Protein AF-A0A7Y8GZK3-F1 (afdb_monomer_lite)

Sequence (145 aa):
MTQHSSTVVQQATCNEWTMARELAQEHGVLMRQIGGLQSRCTELLRSSSSRVAALEGENLRLRAELVLLRTSVFWGLGAATVLRRRSPAVRSRPPVEAGAREAQAVICQTGCVGHAHPWLDAEGQCRRSGQACDRVGDDAEALRS

Secondary structure (DSSP, 8-state):
-HHHHHHHHHHHHHHHHHHHHHHHHHHHHHHHHHHHHHHHHHHHHHHHHHHHHHHHHHHHHHHHHHHHHHHHHHTT--HHHHGGG--S----PPP--HHHHHHHHHHHHHHHHSTT-TTB-TTSBBTTTSSB---TTHHHHHT--

pLDDT: mean 79.95, std 17.15, range [39.72, 98.75]

Radius of gyration: 41.86 Å; chains: 1; bounding box: 73×33×131 Å

Foldseek 3Di:
DVVVVVVVVVVVVVVVVVVVVVVVVVVVVVVVVVVVVVVVVVVVVVVVVVVVVVVVVVVVVVVVLVVQQVVCVVVVNDNCVSCVPDDDDDPDDPDDDPVVVVVVLVVQCCCCVPPPRNQQDPVQAGVVPRHHNDDPPPVVVVVVD

Organism: NCBI:txid2610898

Structure (mmCIF, N/CA/C/O backbone):
data_AF-A0A7Y8GZK3-F1
#
_entry.id   AF-A0A7Y8GZK3-F1
#
loop_
_atom_site.group_PDB
_atom_site.id
_atom_site.type_symbol
_atom_site.label_atom_id
_atom_site.label_alt_id
_atom_site.label_comp_id
_atom_site.label_asym_id
_atom_site.label_entity_id
_atom_site.label_seq_id
_atom_site.pdbx_PDB_ins_code
_atom_site.Cartn_x
_atom_site.Cartn_y
_atom_site.Cartn_z
_atom_site.occupancy
_atom_site.B_iso_or_equiv
_atom_site.auth_seq_id
_atom_site.auth_comp_id
_atom_site.auth_asym_id
_atom_site.auth_atom_id
_atom_site.pdbx_PDB_model_num
ATOM 1 N N . MET A 1 1 ? -39.534 8.126 70.535 1.00 59.22 1 MET A N 1
ATOM 2 C CA . MET A 1 1 ? -38.874 8.990 69.526 1.00 59.22 1 MET A CA 1
ATOM 3 C C . MET A 1 1 ? -37.493 8.490 69.089 1.00 59.22 1 MET A C 1
ATOM 5 O O . MET A 1 1 ? -37.180 8.636 67.921 1.00 59.22 1 MET A O 1
ATOM 9 N N . THR A 1 2 ? -36.695 7.836 69.940 1.00 62.06 2 THR A N 1
ATOM 10 C CA . THR A 1 2 ? -35.335 7.356 69.596 1.00 62.06 2 THR A CA 1
ATOM 11 C C . THR A 1 2 ? -35.283 6.215 68.566 1.00 62.06 2 THR A C 1
ATOM 13 O O . THR A 1 2 ? -34.381 6.187 67.732 1.00 62.06 2 THR A O 1
ATOM 16 N N . GLN A 1 3 ? -36.266 5.304 68.561 1.00 62.22 3 GLN A N 1
ATOM 17 C CA . GLN A 1 3 ? -36.300 4.182 67.606 1.00 62.22 3 GLN A CA 1
ATOM 18 C C . GLN A 1 3 ? -36.592 4.621 66.162 1.00 62.22 3 GLN A C 1
ATOM 20 O O . GLN A 1 3 ? -35.990 4.088 65.239 1.00 62.22 3 GLN A O 1
ATOM 25 N N . HIS A 1 4 ? -37.464 5.617 65.961 1.00 67.94 4 HIS A N 1
ATOM 26 C CA . HIS A 1 4 ? -37.785 6.129 64.620 1.00 67.94 4 HIS A CA 1
ATOM 27 C C . HIS A 1 4 ? -36.621 6.923 64.007 1.00 67.94 4 HIS A C 1
ATOM 29 O O . HIS A 1 4 ? -36.405 6.867 62.802 1.00 67.94 4 HIS A O 1
ATOM 35 N N . SER A 1 5 ? -35.824 7.621 64.823 1.00 66.75 5 SER A N 1
ATOM 36 C CA . SER A 1 5 ? -34.611 8.289 64.336 1.00 66.75 5 SER A CA 1
ATOM 37 C C . SER A 1 5 ? -33.513 7.297 63.934 1.00 66.75 5 SER A C 1
ATOM 39 O O . SER A 1 5 ? -32.803 7.559 62.969 1.00 66.75 5 SER A O 1
ATOM 41 N N . SER A 1 6 ? -33.391 6.144 64.610 1.00 72.38 6 SER A N 1
ATOM 42 C CA . SER A 1 6 ? -32.422 5.104 64.215 1.00 72.38 6 SER A CA 1
ATOM 43 C C . SER A 1 6 ? -32.786 4.439 62.889 1.00 72.38 6 SER A C 1
ATOM 45 O O . SER A 1 6 ? -31.918 4.285 62.035 1.00 72.38 6 SER A O 1
ATOM 47 N N . THR A 1 7 ? -34.061 4.102 62.666 1.00 78.12 7 THR A N 1
ATOM 48 C CA . THR A 1 7 ? -34.492 3.460 61.413 1.00 78.12 7 THR A CA 1
ATOM 49 C C . THR A 1 7 ? -34.340 4.372 60.201 1.00 78.12 7 THR A C 1
ATOM 51 O O . THR A 1 7 ? -33.909 3.905 59.152 1.00 78.12 7 THR A O 1
ATOM 54 N N . VAL A 1 8 ? -34.612 5.674 60.332 1.00 75.88 8 VAL A N 1
ATOM 55 C CA . VAL A 1 8 ? -34.425 6.637 59.231 1.00 75.88 8 VAL A CA 1
ATOM 56 C C . VAL A 1 8 ? -32.948 6.759 58.834 1.00 75.88 8 VAL A C 1
ATOM 58 O O . VAL A 1 8 ? -32.631 6.756 57.645 1.00 75.88 8 VAL A O 1
ATOM 61 N N . VAL A 1 9 ? -32.032 6.791 59.808 1.00 77.44 9 VAL A N 1
ATOM 62 C CA . VAL A 1 9 ? -30.580 6.838 59.548 1.00 77.44 9 VAL A CA 1
ATOM 63 C C . VAL A 1 9 ? -30.076 5.528 58.922 1.00 77.44 9 VAL A C 1
ATOM 65 O O . VAL A 1 9 ? -29.269 5.547 57.991 1.00 77.44 9 VAL A O 1
ATOM 68 N N . GLN A 1 10 ? -30.589 4.378 59.364 1.00 78.00 10 GLN A N 1
ATOM 69 C CA . GLN A 1 10 ? -30.240 3.075 58.784 1.00 78.00 10 GLN A CA 1
ATOM 70 C C . GLN A 1 10 ? -30.770 2.896 57.355 1.00 78.00 10 GLN A C 1
ATOM 72 O O . GLN A 1 10 ? -30.066 2.366 56.497 1.00 78.00 10 GLN A O 1
ATOM 77 N N . GLN A 1 11 ? -31.975 3.387 57.068 1.00 77.31 11 GLN A N 1
ATOM 78 C CA . GLN A 1 11 ? -32.545 3.352 55.721 1.00 77.31 11 GLN A CA 1
ATOM 79 C C . GLN A 1 11 ? -31.747 4.243 54.751 1.00 77.31 11 GLN A C 1
ATOM 81 O O . GLN A 1 11 ? -31.452 3.824 53.634 1.00 77.31 11 GLN A O 1
ATOM 86 N N . ALA A 1 12 ? -31.360 5.450 55.183 1.00 77.94 12 ALA A N 1
ATOM 87 C CA . ALA A 1 12 ? -30.600 6.394 54.360 1.00 77.94 12 ALA A CA 1
ATOM 88 C C . ALA A 1 12 ? -29.214 5.853 53.976 1.00 77.94 12 ALA A C 1
ATOM 90 O O . ALA A 1 12 ? -28.830 5.914 52.811 1.00 77.94 12 ALA A O 1
ATOM 91 N N . THR A 1 13 ? -28.499 5.248 54.927 1.00 80.50 13 THR A N 1
ATOM 92 C CA . THR A 1 13 ? -27.191 4.632 54.651 1.00 80.50 13 THR A CA 1
ATOM 93 C C . THR A 1 13 ? -27.317 3.435 53.709 1.00 80.50 13 THR A C 1
ATOM 95 O O . THR A 1 13 ? -26.550 3.327 52.758 1.00 80.50 13 THR A O 1
ATOM 98 N N . CYS A 1 14 ? -28.320 2.569 53.890 1.00 84.38 14 CYS A N 1
ATOM 99 C CA . CYS A 1 14 ? -28.582 1.459 52.965 1.00 84.38 14 CYS A CA 1
ATOM 100 C C . CYS A 1 14 ? -28.835 1.949 51.522 1.00 84.38 14 CYS A C 1
ATOM 102 O O . CYS A 1 14 ? -28.308 1.382 50.560 1.00 84.38 14 CYS A O 1
ATOM 104 N N . ASN A 1 15 ? -29.575 3.051 51.367 1.00 86.69 15 ASN A N 1
ATOM 105 C CA . ASN A 1 15 ? -29.813 3.677 50.064 1.00 86.69 15 ASN A CA 1
ATOM 106 C C . ASN A 1 15 ? -28.526 4.260 49.447 1.00 86.69 15 ASN A C 1
ATOM 108 O O . ASN A 1 15 ? -28.305 4.146 48.246 1.00 86.69 15 ASN A O 1
ATOM 112 N N . GLU A 1 16 ? -27.638 4.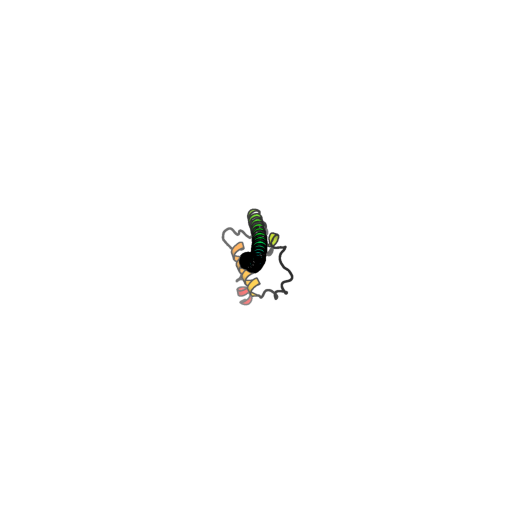842 50.253 1.00 88.25 16 GLU A N 1
ATOM 113 C CA . GLU A 1 16 ? -26.359 5.379 49.773 1.00 88.25 16 GLU A CA 1
ATOM 114 C C . GLU A 1 16 ? -25.409 4.267 49.289 1.00 88.25 16 GLU A C 1
ATOM 116 O O . GLU A 1 16 ? -24.837 4.355 48.200 1.00 88.25 16 GLU A O 1
ATOM 121 N N . TRP A 1 17 ? -25.311 3.161 50.036 1.00 87.44 17 TRP A N 1
ATOM 122 C CA . TRP A 1 17 ? -24.503 2.000 49.643 1.00 87.44 17 TRP A CA 1
ATOM 123 C C . TRP A 1 17 ? -25.034 1.293 48.388 1.00 87.44 17 TRP A C 1
ATOM 125 O O . TRP A 1 17 ? -24.242 0.792 47.587 1.00 87.44 17 TRP A O 1
ATOM 135 N N . THR A 1 18 ? 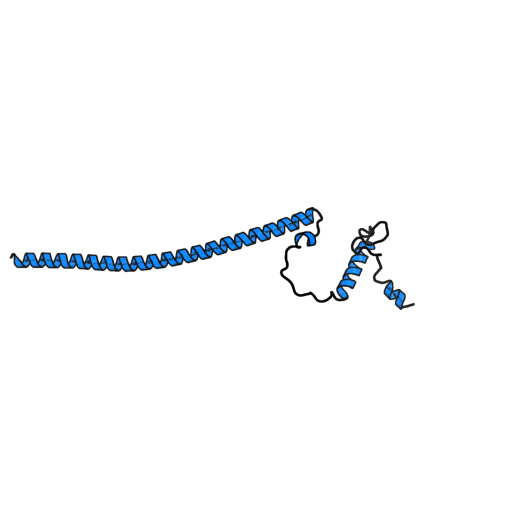-26.354 1.248 48.183 1.00 91.94 18 THR A N 1
ATOM 136 C CA . THR A 1 18 ? -26.956 0.646 46.977 1.00 91.94 18 THR A CA 1
ATOM 137 C C . THR A 1 18 ? -26.695 1.489 45.732 1.00 91.94 18 THR A C 1
ATOM 139 O O . THR A 1 18 ? -26.212 0.944 44.740 1.00 91.94 18 THR A O 1
ATOM 142 N N . MET A 1 19 ? -26.872 2.810 45.815 1.00 91.88 19 MET A N 1
ATOM 143 C CA . MET A 1 19 ? -26.525 3.742 44.732 1.00 91.88 19 MET A CA 1
ATOM 144 C C . MET A 1 19 ? -25.038 3.701 44.377 1.00 91.88 19 MET A C 1
ATOM 146 O O . MET A 1 19 ? -24.683 3.618 43.201 1.00 91.88 19 MET A O 1
ATOM 150 N N . ALA A 1 20 ? -24.153 3.684 45.379 1.00 93.56 20 ALA A N 1
ATOM 151 C CA . ALA A 1 20 ? -22.717 3.556 45.144 1.00 93.56 20 ALA A CA 1
ATOM 152 C C . ALA A 1 20 ? -22.369 2.241 44.421 1.00 93.56 20 ALA A C 1
ATOM 154 O O . ALA A 1 20 ? -21.500 2.213 43.545 1.00 93.56 20 ALA A O 1
ATOM 155 N N . ARG A 1 21 ? -23.068 1.147 44.751 1.00 94.88 21 ARG A N 1
ATOM 156 C CA . ARG A 1 21 ? -22.845 -0.161 44.128 1.00 94.88 21 ARG A CA 1
ATOM 157 C C . ARG A 1 21 ? -23.361 -0.225 42.694 1.00 94.88 21 ARG A C 1
ATOM 159 O O . ARG A 1 21 ? -22.662 -0.770 41.844 1.00 94.88 21 ARG A O 1
ATOM 166 N N . GLU A 1 22 ? -24.536 0.330 42.416 1.00 95.44 22 GLU A N 1
ATOM 167 C CA . GLU A 1 22 ? -25.077 0.436 41.054 1.00 95.44 22 GLU A CA 1
ATOM 168 C C . GLU A 1 22 ? -24.165 1.287 40.170 1.00 95.44 22 GLU A C 1
ATOM 170 O O . GLU A 1 22 ? -23.758 0.849 39.094 1.00 95.44 22 GLU A O 1
ATOM 175 N N . LEU A 1 23 ? -23.718 2.443 40.670 1.00 96.38 23 LEU A N 1
ATOM 176 C CA . LEU A 1 23 ? -22.785 3.301 39.947 1.00 96.38 23 LEU A CA 1
ATOM 177 C C . LEU A 1 23 ? -21.473 2.572 39.625 1.00 96.38 23 LEU A C 1
ATOM 179 O O . LEU A 1 23 ? -20.968 2.677 38.507 1.00 96.38 23 LEU A O 1
ATOM 183 N N . ALA A 1 24 ? -20.928 1.812 40.578 1.00 96.69 24 ALA A N 1
ATOM 184 C CA . ALA A 1 24 ? -19.724 1.014 40.360 1.00 96.69 24 ALA A CA 1
ATOM 185 C C . ALA A 1 24 ? -19.937 -0.097 39.314 1.00 96.69 24 ALA A C 1
ATOM 187 O O . ALA A 1 24 ? -19.030 -0.388 38.529 1.00 96.69 24 ALA A O 1
ATOM 188 N N . GLN A 1 25 ? -21.127 -0.703 39.270 1.00 97.00 25 GLN A N 1
ATOM 189 C CA . GLN A 1 25 ? -21.471 -1.712 38.266 1.00 97.00 25 GLN A CA 1
ATOM 190 C C . GLN A 1 25 ? -21.554 -1.106 36.863 1.00 97.00 25 GLN A C 1
ATOM 192 O O . GLN A 1 25 ? -20.913 -1.633 35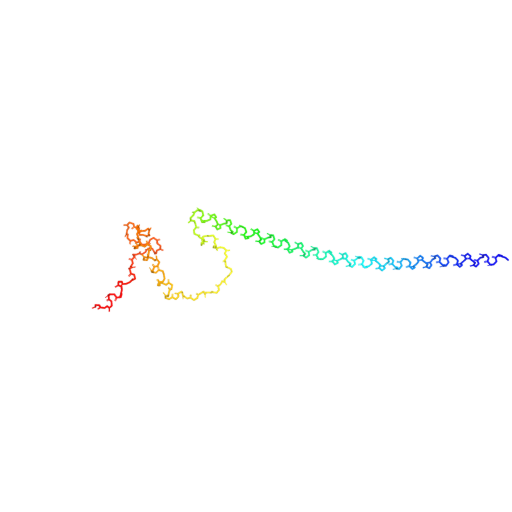.950 1.00 97.00 25 GLN A O 1
ATOM 197 N N . GLU A 1 26 ? -22.243 0.025 36.708 1.00 97.44 26 GLU A N 1
ATOM 198 C CA . GLU A 1 26 ? -22.347 0.753 35.437 1.00 97.44 26 GLU A CA 1
ATOM 199 C C . GLU A 1 26 ? -20.973 1.218 34.934 1.00 97.44 26 GLU A C 1
ATOM 201 O O . GLU A 1 26 ? -20.605 0.980 33.779 1.00 97.44 26 GLU A O 1
ATOM 206 N N . HIS A 1 27 ? -20.139 1.774 35.821 1.00 97.25 27 HIS A N 1
ATOM 207 C CA . HIS A 1 27 ? -18.753 2.119 35.486 1.00 97.25 27 HIS A CA 1
ATOM 208 C C . HIS A 1 27 ? -17.951 0.892 35.043 1.00 97.25 27 HIS A C 1
ATOM 210 O O . HIS A 1 27 ? -17.187 0.961 34.079 1.00 97.25 27 HIS A O 1
ATOM 216 N N . GLY A 1 28 ? -18.142 -0.251 35.703 1.00 98.25 28 GLY A N 1
ATOM 217 C CA . GLY A 1 28 ? -17.515 -1.507 35.309 1.00 98.25 28 GLY A CA 1
ATOM 218 C C . GLY A 1 28 ? -17.933 -1.970 33.908 1.00 98.25 28 GLY A C 1
ATOM 219 O O . GLY A 1 28 ? -17.091 -2.460 33.152 1.00 98.25 28 GLY A O 1
ATOM 220 N N . VAL A 1 29 ? -19.210 -1.814 33.538 1.00 97.94 29 VAL A N 1
ATOM 221 C CA . VAL A 1 29 ? -19.713 -2.124 32.186 1.00 97.94 29 VAL A CA 1
ATOM 222 C C . VAL A 1 29 ? -19.061 -1.211 31.150 1.00 97.94 29 VAL A C 1
ATOM 224 O O . VAL A 1 29 ? -18.502 -1.710 30.168 1.00 97.94 29 VAL A O 1
ATOM 227 N N . LEU A 1 30 ? -19.061 0.100 31.395 1.00 98.44 30 LEU A N 1
ATOM 228 C CA . LEU A 1 30 ? -18.479 1.094 30.495 1.00 98.44 30 LEU A CA 1
ATOM 229 C C . LEU A 1 30 ? -16.970 0.880 30.299 1.00 98.44 30 LEU A C 1
ATOM 231 O O . LEU A 1 30 ? -16.490 0.874 29.166 1.00 98.44 30 LEU A O 1
ATOM 235 N N . MET A 1 31 ? -16.222 0.603 31.372 1.00 98.44 31 MET A N 1
ATOM 236 C CA . MET A 1 31 ? -14.783 0.322 31.288 1.00 98.44 31 MET A CA 1
ATOM 237 C C . MET A 1 31 ? -14.475 -0.912 30.435 1.00 98.44 31 MET A C 1
ATOM 239 O O . MET A 1 31 ? -13.530 -0.894 29.647 1.00 98.44 31 MET A O 1
ATOM 243 N N . ARG A 1 32 ? -15.291 -1.971 30.520 1.00 98.44 32 ARG A N 1
ATOM 244 C CA . ARG A 1 32 ? -15.132 -3.150 29.653 1.00 98.44 32 ARG A CA 1
ATOM 245 C C . ARG A 1 32 ? -15.398 -2.819 28.187 1.00 98.44 32 ARG A C 1
ATOM 247 O O . ARG A 1 32 ? -14.657 -3.278 27.318 1.00 98.44 32 ARG A O 1
ATOM 254 N N . GLN A 1 33 ? -16.422 -2.016 27.903 1.00 98.50 33 GLN A N 1
ATOM 255 C CA . GLN A 1 33 ? -16.732 -1.591 26.536 1.00 98.50 33 GLN A CA 1
ATOM 256 C C . GLN A 1 33 ? -15.619 -0.720 25.945 1.00 98.50 33 GLN A C 1
ATOM 258 O O . GLN A 1 33 ? -15.197 -0.958 24.812 1.00 98.50 33 GLN A O 1
ATOM 263 N N . ILE A 1 34 ? -15.098 0.237 26.719 1.00 98.62 34 ILE A N 1
ATOM 264 C CA . ILE A 1 34 ? -13.971 1.080 26.306 1.00 98.62 34 ILE A CA 1
ATOM 265 C C . ILE A 1 34 ? -12.720 0.232 26.097 1.00 98.62 34 ILE A C 1
ATOM 267 O O . ILE A 1 34 ? -12.084 0.370 25.057 1.00 98.62 34 ILE A O 1
ATOM 271 N N . GLY A 1 35 ? -12.407 -0.695 27.006 1.00 98.62 35 GLY A N 1
ATOM 272 C CA . GLY A 1 35 ? -11.292 -1.627 26.830 1.00 98.62 35 GLY A CA 1
ATOM 273 C C . GLY A 1 35 ? -11.420 -2.441 25.538 1.00 98.62 35 GLY A C 1
ATOM 274 O O . GLY A 1 35 ? -10.483 -2.506 24.746 1.00 98.62 35 GLY A O 1
ATOM 275 N N . GLY A 1 36 ? -12.612 -2.976 25.253 1.00 98.69 36 GLY A N 1
ATOM 276 C CA . GLY A 1 36 ? -12.884 -3.700 24.008 1.00 98.69 36 GLY A CA 1
ATOM 277 C C . GLY A 1 36 ? -12.780 -2.829 22.747 1.00 98.69 36 GLY A C 1
ATOM 278 O O . GLY A 1 36 ? -12.300 -3.287 21.708 1.00 98.69 36 GLY A O 1
ATOM 279 N N . LEU A 1 37 ? -13.203 -1.564 22.810 1.00 98.62 37 LEU A N 1
ATOM 280 C CA . LEU A 1 37 ? -13.006 -0.593 21.728 1.00 98.62 37 LEU A CA 1
ATOM 281 C C . LEU A 1 37 ? -11.522 -0.262 21.535 1.00 98.62 37 LEU A C 1
ATOM 283 O O . LEU A 1 37 ? -11.039 -0.308 20.406 1.00 98.62 37 LEU A O 1
ATOM 287 N N . GLN A 1 38 ? -10.787 -0.006 22.616 1.00 98.56 38 GLN A N 1
ATOM 288 C CA . GLN A 1 38 ? -9.352 0.272 22.591 1.00 98.56 38 GLN A CA 1
ATOM 289 C C . GLN A 1 38 ? -8.569 -0.886 21.966 1.00 98.56 38 GLN A C 1
ATOM 291 O O . GLN A 1 38 ? -7.741 -0.650 21.083 1.00 98.56 38 GLN A O 1
ATOM 296 N N . SER A 1 39 ? -8.856 -2.136 22.345 1.00 98.69 39 SER A N 1
ATOM 297 C CA . SER A 1 39 ? -8.209 -3.311 21.747 1.00 98.69 39 SER A CA 1
ATOM 298 C C . SER A 1 39 ? -8.455 -3.396 20.238 1.00 98.69 39 SER A C 1
ATOM 300 O O . SER A 1 39 ? -7.504 -3.580 19.478 1.00 98.69 39 SER A O 1
ATOM 302 N N . ARG A 1 40 ? -9.703 -3.197 19.789 1.00 98.56 40 ARG A N 1
ATOM 303 C CA . ARG A 1 40 ? -10.053 -3.220 18.357 1.00 98.56 40 ARG A CA 1
ATOM 304 C C . ARG A 1 40 ? -9.394 -2.086 17.575 1.00 98.56 40 ARG A C 1
ATOM 306 O O . ARG A 1 40 ? -8.830 -2.337 16.515 1.00 98.56 40 ARG A O 1
ATOM 313 N N . CYS A 1 41 ? -9.420 -0.860 18.096 1.00 98.56 41 CYS A N 1
ATOM 314 C CA . CYS A 1 41 ? -8.758 0.282 17.463 1.00 98.56 41 CYS A CA 1
ATOM 315 C C . CYS A 1 41 ? -7.247 0.064 17.355 1.00 98.56 41 CYS A C 1
ATOM 317 O O . CYS A 1 41 ? -6.660 0.346 16.314 1.00 98.56 41 CYS A O 1
ATOM 319 N N . THR A 1 42 ? -6.625 -0.487 18.399 1.00 98.62 42 THR A N 1
ATOM 320 C CA . THR A 1 42 ? -5.189 -0.783 18.378 1.00 98.62 42 THR A CA 1
ATOM 321 C C . THR A 1 42 ? -4.860 -1.824 17.310 1.00 98.62 42 THR A C 1
ATOM 323 O O . THR A 1 42 ? -3.883 -1.663 16.586 1.00 98.62 42 THR A O 1
ATOM 326 N N . GLU A 1 43 ? -5.689 -2.858 17.157 1.00 98.75 43 GLU A N 1
ATOM 327 C CA . GLU A 1 43 ? -5.483 -3.869 16.118 1.00 98.75 43 GLU A CA 1
ATOM 328 C C . GLU A 1 43 ? -5.637 -3.300 14.703 1.00 98.75 43 GLU A C 1
ATOM 330 O O . GLU A 1 43 ? -4.782 -3.522 13.846 1.00 98.75 43 GLU A O 1
ATOM 335 N N . LEU A 1 44 ? -6.668 -2.486 14.469 1.00 98.69 44 LEU A N 1
ATOM 336 C CA . LEU A 1 44 ? -6.852 -1.800 13.189 1.00 98.69 44 LEU A CA 1
ATOM 337 C C . LEU A 1 44 ? -5.677 -0.867 12.865 1.00 98.69 44 LEU A C 1
ATOM 339 O O . LEU A 1 44 ? -5.215 -0.840 11.723 1.00 98.69 44 LEU A O 1
ATOM 343 N N . LEU A 1 45 ? -5.156 -0.142 13.860 1.00 98.75 45 LEU A N 1
ATOM 344 C CA . LEU A 1 45 ? -3.984 0.720 13.698 1.00 98.75 45 LEU A CA 1
ATOM 345 C C . LEU A 1 45 ? -2.722 -0.081 13.370 1.00 98.75 45 LEU A C 1
ATOM 347 O O . LEU A 1 45 ? -1.983 0.314 12.469 1.00 98.75 45 LEU A O 1
ATOM 351 N N . ARG A 1 46 ? -2.488 -1.219 14.041 1.00 98.75 46 ARG A N 1
ATOM 352 C CA . ARG A 1 46 ? -1.364 -2.111 13.714 1.00 98.75 46 ARG A CA 1
ATOM 353 C C . ARG A 1 46 ? -1.480 -2.642 12.292 1.00 98.75 46 ARG A C 1
ATOM 355 O O . ARG A 1 46 ? -0.533 -2.506 11.526 1.00 98.75 46 ARG A O 1
ATOM 362 N N . SER A 1 47 ? -2.646 -3.171 11.921 1.00 98.56 47 SER A N 1
ATOM 363 C CA . SER A 1 47 ? -2.903 -3.692 10.575 1.00 98.56 47 SER A CA 1
ATOM 364 C C . SER A 1 47 ? -2.686 -2.622 9.500 1.00 98.56 47 SER A C 1
ATOM 366 O O . SER A 1 47 ? -2.005 -2.866 8.502 1.00 98.56 47 SER A O 1
ATOM 368 N N . SER A 1 48 ? -3.206 -1.411 9.724 1.00 98.19 48 SER A N 1
ATOM 369 C CA . SER A 1 48 ? -3.013 -0.274 8.821 1.00 98.19 48 SER A CA 1
ATOM 370 C C . SER A 1 48 ? -1.535 0.112 8.703 1.00 98.19 48 SER A C 1
ATOM 372 O O . SER A 1 48 ? -1.012 0.195 7.593 1.00 98.19 48 SER A O 1
ATOM 374 N N . SER A 1 49 ? -0.833 0.250 9.832 1.00 98.69 49 SER A N 1
ATOM 375 C CA . SER A 1 49 ? 0.598 0.576 9.875 1.00 98.69 49 SER A CA 1
ATOM 376 C C . SER A 1 49 ? 1.449 -0.461 9.132 1.00 98.69 49 SER A C 1
ATOM 378 O O . SER A 1 49 ? 2.285 -0.102 8.304 1.00 98.69 49 SER A O 1
ATOM 380 N N . SER A 1 50 ? 1.178 -1.758 9.320 1.00 98.44 50 SER A N 1
ATOM 381 C CA . SER A 1 50 ? 1.870 -2.828 8.590 1.00 98.44 50 SER A CA 1
ATOM 382 C C . SER A 1 50 ? 1.629 -2.764 7.081 1.00 98.44 50 SER A C 1
ATOM 384 O O . SER A 1 50 ? 2.556 -2.981 6.301 1.00 98.44 50 SER A O 1
ATOM 386 N N . ARG A 1 51 ? 0.403 -2.444 6.649 1.00 98.38 51 ARG A N 1
ATOM 387 C CA . ARG A 1 51 ? 0.086 -2.274 5.222 1.00 98.38 51 ARG A CA 1
ATOM 388 C C . ARG A 1 51 ? 0.800 -1.068 4.623 1.00 98.38 51 ARG A C 1
ATOM 390 O O . ARG A 1 51 ? 1.305 -1.176 3.510 1.00 98.38 51 ARG A O 1
ATOM 397 N N . VAL A 1 52 ? 0.864 0.046 5.353 1.00 98.50 52 VAL A N 1
ATOM 398 C CA . VAL A 1 52 ? 1.614 1.237 4.932 1.00 98.50 52 VAL A CA 1
ATOM 399 C C . VAL A 1 52 ? 3.091 0.893 4.769 1.00 98.50 52 VAL A C 1
ATOM 401 O O . VAL A 1 52 ? 3.622 1.080 3.681 1.00 98.50 52 VAL A O 1
ATOM 404 N N . ALA A 1 53 ? 3.718 0.275 5.772 1.00 98.12 53 ALA A N 1
ATOM 405 C CA . ALA A 1 53 ? 5.124 -0.123 5.700 1.00 98.12 53 ALA A CA 1
ATOM 406 C C . ALA A 1 53 ? 5.414 -1.075 4.520 1.00 98.12 53 ALA A C 1
ATOM 408 O O . ALA A 1 53 ? 6.434 -0.945 3.841 1.00 98.12 53 ALA A O 1
ATOM 409 N N . ALA A 1 54 ? 4.506 -2.014 4.233 1.00 97.44 54 ALA A N 1
ATOM 410 C CA . ALA A 1 54 ? 4.640 -2.919 3.092 1.00 97.44 54 ALA A CA 1
ATOM 411 C C . ALA A 1 54 ? 4.561 -2.178 1.745 1.00 97.44 54 ALA A C 1
ATOM 413 O O . ALA A 1 54 ? 5.399 -2.400 0.867 1.00 97.44 54 ALA A O 1
ATOM 414 N N . LEU A 1 55 ? 3.586 -1.276 1.587 1.00 98.19 55 LEU A N 1
ATOM 415 C CA . LEU A 1 55 ? 3.428 -0.471 0.372 1.00 98.19 55 LEU A CA 1
ATOM 416 C C . LEU A 1 55 ? 4.588 0.511 0.182 1.00 98.19 55 LEU A C 1
ATOM 418 O O . LEU A 1 55 ? 5.057 0.690 -0.940 1.00 98.19 55 LEU A O 1
ATOM 422 N N . GLU A 1 56 ? 5.085 1.114 1.260 1.00 98.50 56 GLU A N 1
ATOM 423 C CA . GLU A 1 56 ? 6.280 1.958 1.236 1.00 98.50 56 GLU A CA 1
ATOM 424 C C . GLU A 1 56 ? 7.510 1.159 0.793 1.00 98.50 56 GLU A C 1
ATOM 426 O O . GLU A 1 56 ? 8.248 1.606 -0.088 1.00 98.50 56 GLU A O 1
ATOM 431 N N . GLY A 1 57 ? 7.686 -0.059 1.316 1.00 97.75 57 GLY A N 1
ATOM 432 C CA . GLY A 1 57 ? 8.746 -0.973 0.893 1.00 97.75 57 GLY A CA 1
ATOM 433 C C . GLY A 1 57 ? 8.667 -1.333 -0.593 1.00 97.75 57 GLY A C 1
ATOM 434 O O . GLY A 1 57 ? 9.677 -1.294 -1.301 1.00 97.75 57 GLY A O 1
ATOM 435 N N . GLU A 1 58 ? 7.471 -1.625 -1.110 1.00 97.38 58 GLU A N 1
ATOM 436 C CA . GLU A 1 58 ? 7.283 -1.874 -2.540 1.00 97.38 58 GLU A CA 1
ATOM 437 C C . GLU 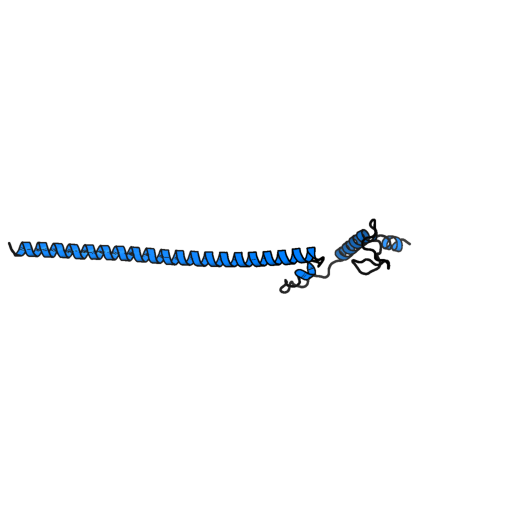A 1 58 ? 7.531 -0.621 -3.389 1.00 97.38 58 GLU A C 1
ATOM 439 O O . GLU A 1 58 ? 8.168 -0.710 -4.442 1.00 97.38 58 GLU A O 1
ATOM 444 N N . ASN A 1 59 ? 7.104 0.555 -2.927 1.00 97.81 59 ASN A N 1
ATOM 445 C CA . ASN A 1 59 ? 7.342 1.807 -3.635 1.00 97.81 59 ASN A CA 1
ATOM 446 C C . ASN A 1 59 ? 8.842 2.099 -3.750 1.00 97.81 59 ASN A C 1
ATOM 448 O O . ASN A 1 59 ? 9.325 2.410 -4.838 1.00 97.81 59 ASN A O 1
ATOM 452 N N . LEU A 1 60 ? 9.596 1.923 -2.661 1.00 97.31 60 LEU A N 1
ATOM 453 C CA . LEU A 1 60 ? 11.055 2.043 -2.662 1.00 97.31 60 LEU A CA 1
ATOM 454 C C . LEU A 1 60 ? 11.702 1.034 -3.615 1.00 97.31 60 LEU A C 1
ATOM 456 O O . LEU A 1 60 ? 12.574 1.405 -4.402 1.00 97.31 60 LEU A O 1
ATOM 460 N N . ARG A 1 61 ? 11.236 -0.221 -3.609 1.00 95.25 61 ARG A N 1
ATOM 461 C CA . ARG A 1 61 ? 11.720 -1.267 -4.521 1.00 95.25 61 ARG A CA 1
ATOM 462 C C . ARG A 1 61 ? 11.494 -0.894 -5.988 1.00 95.25 61 ARG A C 1
ATOM 464 O O . ARG A 1 61 ? 12.409 -1.019 -6.798 1.00 95.25 61 ARG A O 1
ATOM 471 N N . LEU A 1 62 ? 10.288 -0.451 -6.339 1.00 94.12 62 LEU A N 1
ATOM 472 C CA . LEU A 1 62 ? 9.934 -0.054 -7.706 1.00 94.12 62 LEU A CA 1
ATOM 473 C C . LEU A 1 62 ? 10.680 1.212 -8.143 1.00 94.12 62 LEU A C 1
ATOM 475 O O . LEU A 1 62 ? 11.150 1.287 -9.276 1.00 94.12 62 LEU A O 1
ATOM 479 N N . ARG A 1 63 ? 10.854 2.188 -7.242 1.00 96.88 63 ARG A N 1
ATOM 480 C CA . ARG A 1 63 ? 11.686 3.372 -7.502 1.00 96.88 63 ARG A CA 1
ATOM 481 C C . ARG A 1 63 ? 13.130 2.980 -7.793 1.00 96.88 63 ARG A C 1
ATOM 483 O O . ARG A 1 63 ? 13.694 3.483 -8.758 1.00 96.88 63 ARG A O 1
ATOM 490 N N . ALA A 1 64 ? 13.710 2.067 -7.015 1.00 94.00 64 ALA A N 1
ATOM 491 C CA . ALA A 1 64 ? 15.062 1.572 -7.261 1.00 94.00 64 ALA A CA 1
ATOM 492 C C . ALA A 1 64 ? 15.175 0.881 -8.631 1.00 94.00 64 ALA A C 1
ATOM 494 O O . ALA A 1 64 ? 16.112 1.147 -9.378 1.00 94.00 64 ALA A O 1
ATOM 495 N N . GLU A 1 65 ? 14.194 0.053 -8.999 1.00 91.75 65 GLU A N 1
ATOM 496 C CA . GLU A 1 65 ? 14.134 -0.608 -10.309 1.00 91.75 65 GLU A CA 1
ATOM 497 C C . GLU A 1 65 ? 14.099 0.408 -11.465 1.00 91.75 65 GLU A C 1
ATOM 499 O O . GLU A 1 65 ? 14.883 0.301 -12.409 1.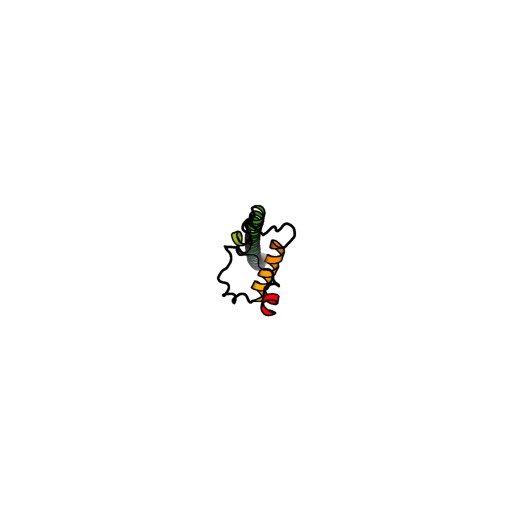00 91.75 65 GLU A O 1
ATOM 504 N N . LEU A 1 66 ? 13.273 1.454 -11.355 1.00 92.56 66 LEU A N 1
ATOM 505 C CA . LEU A 1 66 ? 13.230 2.544 -12.333 1.00 92.56 66 LEU A CA 1
ATOM 506 C C . LEU A 1 66 ? 14.535 3.344 -12.395 1.00 92.56 66 LEU A C 1
ATOM 508 O O . LEU A 1 66 ? 14.982 3.682 -13.490 1.00 92.56 66 LEU A O 1
ATOM 512 N N . VAL A 1 67 ? 15.156 3.642 -11.250 1.00 93.50 67 VAL A N 1
ATOM 513 C CA . VAL A 1 67 ? 16.453 4.334 -11.198 1.00 93.50 67 VAL A CA 1
ATOM 514 C C . VAL A 1 67 ? 17.514 3.515 -11.925 1.00 93.50 67 VAL A C 1
ATOM 516 O O . VAL A 1 67 ? 18.247 4.072 -12.742 1.00 93.50 67 VAL A O 1
ATOM 519 N N . LEU A 1 68 ? 17.570 2.202 -11.692 1.00 87.88 68 LEU A N 1
ATOM 520 C CA . LEU A 1 68 ? 18.527 1.323 -12.359 1.00 87.88 68 LEU A CA 1
ATOM 521 C C . LEU A 1 68 ? 18.292 1.274 -13.873 1.00 87.88 68 LEU A C 1
ATOM 523 O O . LEU A 1 68 ? 19.236 1.467 -14.636 1.00 87.88 68 LEU A O 1
ATOM 527 N N . LEU A 1 69 ? 17.044 1.078 -14.313 1.00 86.88 69 LEU A N 1
ATOM 528 C CA . LEU A 1 69 ? 16.695 1.040 -15.738 1.00 86.88 69 LEU A CA 1
ATOM 529 C C . LEU A 1 69 ? 16.995 2.368 -16.438 1.00 86.88 69 LEU A C 1
ATOM 531 O O . LEU A 1 69 ? 17.589 2.390 -17.513 1.00 86.88 69 LEU A O 1
ATOM 535 N N . ARG A 1 70 ? 16.617 3.495 -15.826 1.00 90.31 70 ARG A N 1
ATOM 536 C CA . ARG A 1 70 ? 16.885 4.822 -16.391 1.00 90.31 70 ARG A CA 1
ATOM 537 C C . ARG A 1 70 ? 18.382 5.089 -16.489 1.00 90.31 70 ARG A C 1
ATOM 539 O O . ARG A 1 70 ? 18.839 5.622 -17.496 1.00 90.31 70 ARG A O 1
ATOM 546 N N . THR A 1 71 ? 19.132 4.705 -15.461 1.00 86.81 71 THR A N 1
ATOM 547 C CA . THR A 1 71 ? 20.589 4.849 -15.438 1.00 86.81 71 THR A CA 1
ATOM 548 C C . THR A 1 71 ? 21.227 3.995 -16.528 1.00 86.81 71 THR A C 1
ATOM 550 O O . THR A 1 71 ? 22.079 4.487 -17.256 1.00 86.81 71 THR A O 1
ATOM 553 N N . SER A 1 72 ? 20.788 2.750 -16.720 1.00 85.75 72 SER A N 1
ATOM 554 C CA . SER A 1 72 ? 21.370 1.888 -17.750 1.00 85.75 72 SER A CA 1
ATOM 555 C C . SER A 1 72 ? 21.117 2.415 -19.154 1.00 85.75 72 SER A C 1
ATOM 557 O O . SER A 1 72 ? 22.055 2.488 -19.938 1.00 85.75 72 SER A O 1
ATOM 559 N N . VAL A 1 73 ? 19.894 2.870 -19.446 1.00 86.19 73 VAL A N 1
ATOM 560 C CA . VAL A 1 73 ? 19.572 3.513 -20.728 1.00 86.19 73 VAL A CA 1
ATOM 561 C C . VAL A 1 73 ? 20.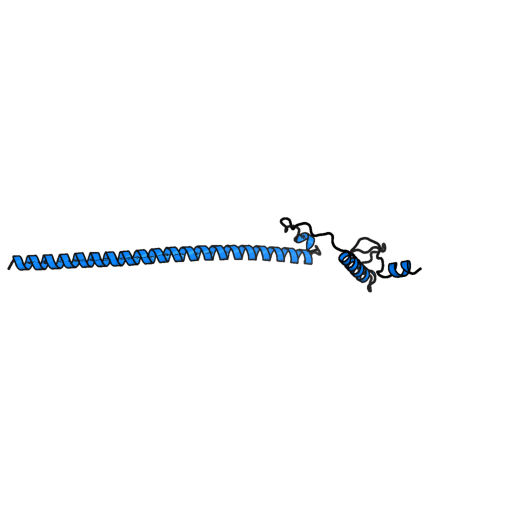444 4.747 -20.949 1.00 86.19 73 VAL A C 1
ATOM 563 O O . VAL A 1 73 ? 21.006 4.899 -22.030 1.00 86.19 73 VAL A O 1
ATOM 566 N N . PHE A 1 74 ? 20.602 5.594 -19.928 1.00 89.81 74 PHE A N 1
ATOM 567 C CA . PHE A 1 74 ? 21.460 6.778 -20.006 1.00 89.81 74 PHE A CA 1
ATOM 568 C C . PHE A 1 74 ? 22.917 6.421 -20.340 1.00 89.81 74 PHE A C 1
ATOM 570 O O . PHE A 1 74 ? 23.540 7.088 -21.159 1.00 89.81 74 PHE A O 1
ATOM 577 N N . TRP A 1 75 ? 23.436 5.338 -19.760 1.00 87.69 75 TRP A N 1
ATOM 578 C CA . TRP A 1 75 ? 24.793 4.844 -20.014 1.00 87.69 75 TRP A CA 1
ATOM 579 C C . TRP A 1 75 ? 24.907 3.895 -21.221 1.00 87.69 75 TRP A C 1
ATOM 581 O O . TRP A 1 75 ? 25.958 3.291 -21.418 1.00 87.69 75 TRP A O 1
ATOM 591 N N . GLY A 1 76 ? 23.849 3.711 -22.019 1.00 85.31 76 GLY A N 1
ATOM 592 C CA . GLY A 1 76 ? 23.850 2.777 -23.155 1.00 85.31 76 GLY A CA 1
ATOM 593 C C . GLY A 1 76 ? 23.950 1.293 -22.763 1.00 85.31 76 GLY A C 1
ATOM 594 O O . GLY A 1 76 ? 24.139 0.427 -23.615 1.00 85.31 76 GLY A O 1
ATOM 595 N N . LEU A 1 77 ? 23.798 0.977 -21.477 1.00 78.69 77 LEU A N 1
ATOM 596 C CA . LEU A 1 77 ? 23.721 -0.378 -20.951 1.00 78.69 77 LEU A CA 1
ATOM 597 C C . LEU A 1 77 ? 22.303 -0.907 -21.216 1.00 78.69 77 LEU A C 1
ATOM 599 O O . LEU A 1 77 ? 21.320 -0.448 -20.627 1.00 78.69 77 LEU A O 1
ATOM 603 N N . GLY A 1 78 ? 22.170 -1.870 -22.130 1.00 71.25 78 GLY A N 1
ATOM 604 C CA . GLY A 1 78 ? 20.866 -2.446 -22.472 1.00 71.25 78 GLY A CA 1
ATOM 605 C C . GLY A 1 78 ? 20.123 -2.988 -21.240 1.00 71.25 78 GLY A C 1
ATOM 606 O O . GLY A 1 78 ? 20.746 -3.513 -20.314 1.00 71.25 78 GLY A O 1
ATOM 607 N N . ALA A 1 79 ? 18.785 -2.908 -21.233 1.00 64.06 79 ALA A N 1
ATOM 608 C CA . ALA A 1 79 ? 17.927 -3.270 -20.090 1.00 64.06 79 ALA A CA 1
ATOM 609 C C . ALA A 1 79 ? 18.158 -4.701 -19.552 1.00 64.06 79 ALA A C 1
ATOM 611 O O . ALA A 1 79 ? 17.962 -4.967 -18.365 1.00 64.06 79 ALA A O 1
ATOM 612 N N . ALA A 1 80 ? 18.645 -5.610 -20.404 1.00 63.81 80 ALA A N 1
ATOM 613 C CA . ALA A 1 80 ? 19.030 -6.973 -20.040 1.00 63.81 80 ALA A CA 1
ATOM 614 C C . ALA A 1 80 ? 20.173 -7.043 -19.006 1.00 63.81 80 ALA A C 1
ATOM 616 O O . ALA A 1 80 ? 20.246 -8.006 -18.245 1.00 63.81 80 ALA A O 1
ATOM 617 N N . THR A 1 81 ? 21.046 -6.030 -18.939 1.00 60.47 81 THR A N 1
ATOM 618 C CA . THR A 1 81 ? 22.127 -5.965 -17.938 1.00 60.47 81 THR A CA 1
ATOM 619 C C . THR A 1 81 ? 21.600 -5.636 -16.536 1.00 60.47 81 THR A C 1
ATOM 621 O O . THR A 1 81 ? 22.129 -6.147 -15.552 1.00 60.47 81 THR A O 1
ATOM 624 N N . VAL A 1 82 ? 20.507 -4.869 -16.441 1.00 60.62 82 VAL A N 1
ATOM 625 C CA . VAL A 1 82 ? 19.873 -4.445 -15.178 1.00 60.62 82 VAL A CA 1
ATOM 626 C C . VAL A 1 82 ? 18.855 -5.453 -14.654 1.00 60.62 82 VAL A C 1
ATOM 628 O O . VAL A 1 82 ? 18.838 -5.763 -13.464 1.00 60.62 82 VAL A O 1
ATOM 631 N N . LEU A 1 83 ? 18.019 -6.009 -15.534 1.00 63.62 83 LEU A N 1
ATOM 632 C CA . LEU A 1 83 ? 16.957 -6.963 -15.177 1.00 63.62 83 LEU A CA 1
ATOM 633 C C . LEU A 1 83 ? 17.476 -8.377 -14.865 1.00 63.62 83 LEU A C 1
ATOM 635 O O . LEU A 1 83 ? 16.696 -9.264 -14.515 1.00 63.62 83 LEU A O 1
ATOM 639 N N . ARG A 1 84 ? 18.797 -8.601 -14.920 1.00 55.97 84 ARG A N 1
ATOM 640 C CA . ARG A 1 84 ? 19.428 -9.917 -14.720 1.00 55.97 84 ARG A CA 1
ATOM 641 C C . ARG A 1 84 ? 19.234 -10.502 -13.310 1.00 55.97 84 ARG A C 1
ATOM 643 O O . ARG A 1 84 ? 19.627 -11.637 -13.061 1.00 55.97 84 ARG A O 1
ATOM 650 N N . ARG A 1 85 ? 18.595 -9.776 -12.385 1.00 52.88 85 ARG A N 1
ATOM 651 C CA . ARG A 1 85 ? 18.308 -10.243 -11.019 1.00 52.88 85 ARG A CA 1
ATOM 652 C C . ARG A 1 85 ? 16.823 -10.416 -10.697 1.00 52.88 85 ARG A C 1
ATOM 654 O O . ARG A 1 85 ? 16.426 -10.269 -9.543 1.00 52.88 85 ARG A O 1
ATOM 661 N N . ARG A 1 86 ? 16.007 -10.796 -11.688 1.00 51.41 86 ARG A N 1
ATOM 662 C CA . ARG A 1 86 ? 14.639 -11.262 -11.427 1.00 51.41 86 ARG A CA 1
ATOM 663 C C . ARG A 1 86 ? 14.192 -12.395 -12.352 1.00 51.41 86 ARG A C 1
ATOM 665 O O . ARG A 1 86 ? 13.605 -12.167 -13.401 1.00 51.41 86 ARG A O 1
ATOM 672 N N . SER A 1 87 ? 14.401 -13.630 -11.906 1.00 43.91 87 SER A N 1
ATOM 673 C CA . SER A 1 87 ? 13.392 -14.688 -12.051 1.00 43.91 87 SER A CA 1
ATOM 674 C C . SER A 1 87 ? 13.692 -15.840 -11.088 1.00 43.91 87 SER A C 1
ATOM 676 O O . SER A 1 87 ? 14.713 -16.505 -11.256 1.00 43.91 87 SER A O 1
ATOM 678 N N . PRO A 1 88 ? 12.819 -16.131 -10.104 1.00 47.56 88 PRO A N 1
ATOM 679 C CA . PRO A 1 88 ? 12.656 -17.513 -9.685 1.00 47.56 88 PRO A CA 1
ATOM 680 C C . PRO A 1 88 ? 12.110 -18.287 -10.895 1.00 47.56 88 PRO A C 1
ATOM 682 O O . PRO A 1 88 ? 11.252 -17.779 -11.614 1.00 47.56 88 PRO A O 1
ATOM 685 N N . ALA A 1 89 ? 12.690 -19.460 -11.151 1.00 48.91 89 ALA A N 1
ATOM 686 C CA . ALA A 1 89 ? 12.518 -20.305 -12.332 1.00 48.91 89 ALA A CA 1
ATOM 687 C C . ALA A 1 89 ? 11.150 -20.181 -13.039 1.00 48.91 89 ALA A C 1
ATOM 689 O O . ALA A 1 89 ? 10.164 -20.813 -12.658 1.00 48.91 89 ALA A O 1
ATOM 690 N N . VAL A 1 90 ? 11.108 -19.403 -14.124 1.00 48.34 90 VAL A N 1
ATOM 691 C CA . VAL A 1 90 ? 10.058 -19.531 -15.135 1.00 48.34 90 VAL A CA 1
ATOM 692 C C . VAL A 1 90 ? 10.391 -20.782 -15.939 1.00 48.34 90 VAL A C 1
ATOM 694 O O . VAL A 1 90 ? 11.502 -20.926 -16.449 1.00 48.34 90 VAL A O 1
ATOM 697 N N . ARG A 1 91 ? 9.427 -21.706 -15.989 1.00 50.06 91 ARG A N 1
ATOM 698 C CA . ARG A 1 91 ? 9.463 -22.934 -16.789 1.00 50.06 91 ARG A CA 1
ATOM 699 C C . ARG A 1 91 ? 10.005 -22.629 -18.183 1.00 50.06 91 ARG A C 1
ATOM 701 O O . ARG A 1 91 ? 9.614 -21.631 -18.786 1.00 50.06 91 ARG A O 1
ATOM 708 N N . SER A 1 92 ? 10.896 -23.495 -18.658 1.00 49.62 92 SER A N 1
ATOM 709 C CA . SER A 1 92 ? 11.470 -23.477 -20.002 1.00 49.62 92 SER A CA 1
ATOM 710 C C . SER A 1 92 ? 10.432 -23.049 -21.039 1.00 49.62 92 SER A C 1
ATOM 712 O O . SER A 1 92 ? 9.463 -23.763 -21.300 1.00 49.62 92 SER A O 1
ATOM 714 N N . ARG A 1 93 ? 10.633 -21.860 -21.607 1.00 45.47 93 ARG A N 1
ATOM 715 C CA . ARG A 1 93 ? 9.889 -21.395 -22.773 1.00 45.47 93 ARG A CA 1
ATOM 716 C C . ARG A 1 93 ? 10.210 -22.358 -23.931 1.00 45.47 93 ARG A C 1
ATOM 718 O O . ARG A 1 93 ? 11.384 -22.707 -24.077 1.00 45.47 93 ARG A O 1
ATOM 725 N N . PRO A 1 94 ? 9.216 -22.824 -24.710 1.00 51.84 94 PRO A N 1
ATOM 726 C CA . PRO A 1 94 ? 9.479 -23.685 -25.858 1.00 51.84 94 PRO A CA 1
ATOM 727 C C . PRO A 1 94 ? 10.420 -22.982 -26.854 1.00 51.84 94 PRO A C 1
ATOM 729 O O . PRO A 1 94 ? 10.538 -21.747 -26.812 1.00 51.84 94 PRO A O 1
ATOM 732 N N . PRO A 1 95 ? 11.119 -23.746 -27.717 1.00 57.31 95 PRO A N 1
ATOM 733 C CA . PRO A 1 95 ? 12.067 -23.185 -28.665 1.00 57.31 95 PRO A CA 1
ATOM 734 C C . PRO A 1 95 ? 11.355 -22.132 -29.503 1.00 57.31 95 PRO A C 1
ATOM 736 O O . PRO A 1 95 ? 10.247 -22.353 -29.983 1.00 57.31 95 PRO A O 1
ATOM 739 N N . VAL A 1 96 ? 11.978 -20.964 -29.626 1.00 53.75 96 VAL A N 1
ATOM 740 C CA . VAL A 1 96 ? 11.380 -19.834 -30.328 1.00 53.75 96 VAL A CA 1
ATOM 741 C C . VAL A 1 96 ? 11.151 -20.240 -31.787 1.00 53.75 96 VAL A C 1
ATOM 743 O O . VAL A 1 96 ? 12.097 -20.574 -32.503 1.00 53.75 96 VAL A O 1
ATOM 746 N N . GLU A 1 97 ? 9.877 -20.282 -32.167 1.00 62.94 97 GLU A N 1
ATOM 747 C CA . GLU A 1 97 ? 9.368 -20.762 -33.450 1.00 62.94 97 GLU A CA 1
ATOM 748 C C . GLU A 1 97 ? 9.914 -19.935 -34.622 1.00 62.94 97 GLU A C 1
ATOM 750 O O . GLU A 1 97 ? 10.319 -18.783 -34.454 1.00 62.94 97 GLU A O 1
ATOM 755 N N . ALA A 1 98 ? 9.915 -20.532 -35.817 1.00 55.53 98 ALA A N 1
ATOM 756 C CA . ALA A 1 98 ? 10.458 -19.988 -37.065 1.00 55.53 98 ALA A CA 1
ATOM 757 C C . ALA A 1 98 ? 10.147 -18.494 -37.314 1.00 55.53 98 ALA A C 1
ATOM 759 O O . ALA A 1 98 ? 11.022 -17.768 -37.787 1.00 55.53 98 ALA A O 1
ATOM 760 N N . GLY A 1 99 ? 8.976 -18.004 -36.890 1.00 60.31 99 GLY A N 1
ATOM 761 C CA . GLY A 1 99 ? 8.586 -16.594 -37.014 1.00 60.31 99 GLY A CA 1
ATOM 762 C C . GLY A 1 99 ? 9.491 -15.604 -36.266 1.00 60.31 99 GLY A C 1
ATOM 763 O O . GLY A 1 99 ? 9.646 -14.464 -36.695 1.00 60.31 99 GLY A O 1
ATOM 764 N N . ALA A 1 100 ? 10.168 -16.014 -35.190 1.00 69.19 100 ALA A N 1
ATOM 765 C CA . ALA A 1 100 ? 11.138 -15.146 -34.520 1.00 69.19 100 ALA A CA 1
ATOM 766 C C . ALA A 1 100 ? 12.452 -15.013 -35.300 1.00 69.19 100 ALA A C 1
ATOM 768 O O . ALA A 1 100 ? 13.099 -13.970 -35.214 1.00 69.19 100 ALA A O 1
ATOM 769 N N . ARG A 1 101 ? 12.845 -16.038 -36.071 1.00 69.81 101 ARG A N 1
ATOM 770 C CA . ARG A 1 101 ? 14.009 -15.945 -36.966 1.00 69.81 101 ARG A CA 1
ATOM 771 C C . ARG A 1 101 ? 13.693 -15.080 -38.176 1.00 69.81 101 ARG A C 1
ATOM 773 O O . ARG A 1 101 ? 14.515 -14.255 -38.553 1.00 69.81 101 ARG A O 1
ATOM 780 N N . GLU A 1 102 ? 12.489 -15.216 -38.719 1.00 70.69 102 GLU A N 1
ATOM 781 C CA . GLU A 1 102 ? 12.012 -14.394 -39.831 1.00 70.69 102 GLU A CA 1
ATOM 782 C C . GLU A 1 102 ? 11.926 -12.912 -39.437 1.00 70.69 102 GLU A C 1
ATOM 784 O O . GLU A 1 102 ? 12.516 -12.054 -40.094 1.00 70.69 102 GLU A O 1
ATOM 789 N N . ALA A 1 103 ? 11.322 -12.601 -38.285 1.00 79.50 103 ALA A N 1
ATOM 790 C CA . ALA A 1 103 ? 11.310 -11.239 -37.753 1.00 79.50 103 ALA A CA 1
ATOM 791 C C . ALA A 1 103 ? 12.732 -10.708 -37.490 1.00 79.50 103 ALA A C 1
ATOM 793 O O . ALA A 1 103 ? 13.036 -9.551 -37.782 1.00 79.50 103 ALA A O 1
ATOM 794 N N . GLN A 1 104 ? 13.631 -11.551 -36.968 1.00 78.56 104 GLN A N 1
ATOM 795 C CA . GLN A 1 104 ? 15.028 -11.180 -36.756 1.00 78.56 104 GLN A CA 1
ATOM 796 C C . GLN A 1 104 ? 15.733 -10.821 -38.072 1.00 78.56 104 GLN A C 1
ATOM 798 O O . GLN A 1 104 ? 16.477 -9.834 -38.085 1.00 78.56 104 GLN A O 1
ATOM 803 N N . ALA A 1 105 ? 15.478 -11.577 -39.145 1.00 77.88 105 ALA A N 1
ATOM 804 C CA . ALA A 1 105 ? 16.035 -11.351 -40.475 1.00 77.88 105 ALA A CA 1
ATOM 805 C C . ALA A 1 105 ? 15.539 -10.031 -41.086 1.00 77.88 105 ALA A C 1
ATOM 807 O O . ALA A 1 105 ? 16.357 -9.214 -41.503 1.00 77.88 105 ALA A O 1
ATOM 808 N N . VAL A 1 106 ? 14.235 -9.742 -41.024 1.00 80.38 106 VAL A N 1
ATOM 809 C CA . VAL A 1 106 ? 13.669 -8.478 -41.542 1.00 80.38 106 VAL A CA 1
ATOM 810 C C . VAL A 1 106 ? 14.191 -7.259 -40.766 1.00 80.38 106 VAL A C 1
ATOM 812 O O . VAL A 1 106 ? 14.534 -6.229 -41.353 1.00 80.38 106 VAL A O 1
ATOM 815 N N . ILE A 1 107 ? 14.327 -7.362 -39.438 1.00 83.69 107 ILE A N 1
ATOM 816 C CA . ILE A 1 107 ? 14.905 -6.277 -38.626 1.00 83.69 107 ILE A CA 1
ATOM 817 C C . ILE A 1 107 ? 16.400 -6.087 -38.954 1.00 83.69 107 ILE A C 1
ATOM 819 O O . ILE A 1 107 ? 16.896 -4.964 -38.966 1.00 83.69 107 ILE A O 1
ATOM 823 N N . CYS A 1 108 ? 17.135 -7.167 -39.241 1.00 84.62 108 CYS A N 1
ATOM 824 C CA . CYS A 1 108 ? 18.531 -7.088 -39.680 1.00 84.62 108 CYS A CA 1
ATOM 825 C C . CYS A 1 108 ? 18.652 -6.392 -41.045 1.00 84.62 108 CYS A C 1
ATOM 827 O O . CYS A 1 108 ? 19.400 -5.424 -41.178 1.00 84.62 108 CYS A O 1
ATOM 829 N N . GLN A 1 109 ? 17.861 -6.828 -42.027 1.00 83.25 109 GLN A N 1
ATOM 830 C CA . GLN A 1 109 ? 17.835 -6.267 -43.377 1.00 83.25 109 GLN A CA 1
ATOM 831 C C . GLN A 1 109 ? 17.510 -4.770 -43.364 1.00 83.25 109 GLN A C 1
ATOM 833 O O . GLN A 1 109 ? 18.199 -3.988 -44.010 1.00 83.25 109 GLN A O 1
ATOM 838 N N . THR A 1 110 ? 16.509 -4.341 -42.593 1.00 82.44 110 THR A N 1
ATOM 839 C CA . THR A 1 110 ? 16.142 -2.916 -42.508 1.00 82.44 110 THR A CA 1
ATOM 840 C C . THR A 1 110 ? 17.253 -2.050 -41.902 1.00 82.44 110 THR A C 1
ATOM 842 O O . THR A 1 110 ? 17.464 -0.929 -42.361 1.00 82.44 110 THR A O 1
ATOM 845 N N . GLY A 1 111 ? 18.017 -2.564 -40.932 1.00 86.00 111 GLY A N 1
ATOM 846 C CA . GLY A 1 111 ? 19.138 -1.836 -40.323 1.00 86.00 111 GLY A CA 1
ATOM 847 C C . GLY A 1 111 ? 20.422 -1.810 -41.162 1.00 86.00 111 GLY A C 1
ATOM 848 O O . GLY A 1 111 ? 21.168 -0.831 -41.121 1.00 86.00 111 GLY A O 1
ATOM 849 N N . CYS A 1 112 ? 20.687 -2.867 -41.930 1.00 87.38 112 CYS A N 1
ATOM 850 C CA . CYS A 1 112 ? 21.885 -2.977 -42.764 1.00 87.38 112 CYS A CA 1
ATOM 851 C C . CYS A 1 112 ? 21.691 -2.434 -44.180 1.00 87.38 112 CYS A C 1
ATOM 853 O O . CYS A 1 112 ? 22.643 -1.914 -44.742 1.00 87.38 112 CYS A O 1
ATOM 855 N N . VAL A 1 113 ? 20.490 -2.523 -44.759 1.00 82.69 113 VAL A N 1
ATOM 856 C CA . VAL A 1 113 ? 20.181 -2.079 -46.137 1.00 82.69 113 VAL A CA 1
ATOM 857 C C . VAL A 1 113 ? 19.507 -0.698 -46.160 1.00 82.69 113 VAL A C 1
ATOM 859 O O . VAL A 1 113 ? 19.405 -0.077 -47.214 1.00 82.69 113 VAL A O 1
ATOM 862 N N . GLY A 1 114 ? 19.082 -0.180 -45.003 1.00 78.75 114 GLY A N 1
ATOM 863 C CA . GLY A 1 114 ? 18.538 1.172 -44.880 1.00 78.75 114 GLY A CA 1
ATOM 864 C C . GLY A 1 114 ? 19.542 2.270 -45.252 1.00 78.75 114 GLY A C 1
ATOM 865 O O . GLY A 1 114 ? 20.756 2.057 -45.284 1.00 78.75 114 GLY A O 1
ATOM 866 N N . HIS A 1 115 ? 19.037 3.479 -45.509 1.00 69.19 115 HIS A N 1
ATOM 867 C CA . HIS A 1 115 ? 19.889 4.628 -45.815 1.00 69.19 115 HIS A CA 1
ATOM 868 C C . HIS A 1 115 ? 20.877 4.899 -44.669 1.00 69.19 115 HIS A C 1
ATOM 870 O O . HIS A 1 115 ? 20.498 4.906 -43.499 1.00 69.19 115 HIS A O 1
ATOM 876 N N . ALA A 1 116 ? 22.143 5.120 -45.035 1.00 78.69 116 ALA A N 1
ATOM 877 C CA . ALA A 1 116 ? 23.303 5.268 -44.148 1.00 78.69 116 ALA A CA 1
ATOM 878 C C . ALA A 1 116 ? 23.814 3.987 -43.456 1.00 78.69 116 ALA A C 1
ATOM 880 O O . ALA A 1 116 ? 24.741 4.088 -42.656 1.00 78.69 116 ALA A O 1
ATOM 881 N N . HIS A 1 117 ? 23.262 2.805 -43.771 1.00 83.50 117 HIS A N 1
ATOM 882 C CA . HIS A 1 117 ? 23.756 1.489 -43.326 1.00 83.50 117 HIS A CA 1
ATOM 883 C C . HIS A 1 117 ? 24.222 1.447 -41.854 1.00 83.50 117 HIS A C 1
ATOM 885 O O . HIS A 1 117 ? 25.314 0.955 -41.555 1.00 83.50 117 HIS A O 1
ATOM 891 N N . PRO A 1 118 ? 23.428 1.971 -40.899 1.00 81.56 118 PRO A N 1
ATOM 892 C CA . PRO A 1 118 ? 23.898 2.237 -39.540 1.00 81.56 118 PRO A CA 1
ATOM 893 C C . PRO A 1 118 ? 24.345 0.974 -38.797 1.00 81.56 118 PRO A C 1
ATOM 895 O O . PRO A 1 118 ? 25.100 1.062 -37.825 1.00 81.56 118 PRO A O 1
ATOM 898 N N . TRP A 1 119 ? 23.901 -0.211 -39.221 1.00 87.75 119 TRP A N 1
ATOM 899 C CA . TRP A 1 119 ? 24.258 -1.483 -38.588 1.00 87.75 119 TRP A CA 1
ATOM 900 C C . TRP A 1 119 ? 25.283 -2.305 -39.364 1.00 87.75 119 TRP A C 1
ATOM 902 O O . TRP A 1 119 ? 25.676 -3.352 -38.863 1.00 87.75 119 TRP A O 1
ATOM 912 N N . LEU A 1 120 ? 25.739 -1.846 -40.529 1.00 87.69 120 LEU A N 1
ATOM 913 C CA . LEU A 1 120 ? 26.813 -2.500 -41.270 1.00 87.69 120 LEU A CA 1
ATOM 914 C C . LEU A 1 120 ? 28.166 -1.992 -40.756 1.00 87.69 120 LEU A C 1
ATOM 916 O O . LEU A 1 120 ? 28.381 -0.779 -40.645 1.00 87.69 120 LEU A O 1
ATOM 920 N N . ASP A 1 121 ? 29.050 -2.902 -40.364 1.00 84.56 121 ASP A N 1
ATOM 921 C CA . ASP A 1 121 ? 30.433 -2.559 -40.035 1.00 84.56 121 ASP A CA 1
ATOM 922 C C . ASP A 1 121 ? 31.314 -2.433 -41.290 1.00 84.56 121 ASP A C 1
ATOM 924 O O . ASP A 1 121 ? 30.839 -2.551 -42.422 1.00 84.56 121 ASP A O 1
ATOM 928 N N . ALA A 1 122 ? 32.590 -2.095 -41.084 1.00 83.19 122 ALA A N 1
ATOM 929 C CA . ALA A 1 122 ? 33.535 -1.883 -42.177 1.00 83.19 122 ALA A CA 1
ATOM 930 C C . ALA A 1 122 ? 33.904 -3.199 -42.888 1.00 83.19 122 ALA A C 1
ATOM 932 O O . ALA A 1 122 ? 34.292 -3.184 -44.054 1.00 83.19 122 ALA A O 1
ATOM 933 N N . GLU A 1 123 ? 33.738 -4.327 -42.200 1.00 81.69 123 GLU A N 1
ATOM 934 C CA . GLU A 1 123 ? 33.999 -5.687 -42.661 1.00 81.69 123 GLU A CA 1
ATOM 935 C C . GLU A 1 123 ? 32.776 -6.326 -43.353 1.00 81.69 123 GLU A C 1
ATOM 937 O O . GLU A 1 123 ? 32.860 -7.452 -43.846 1.00 81.69 123 GLU A O 1
ATOM 942 N N . GLY A 1 124 ? 31.645 -5.612 -43.424 1.00 77.31 124 GLY A N 1
ATOM 943 C CA . GLY A 1 124 ? 30.419 -6.049 -44.096 1.00 77.31 124 GLY A CA 1
ATOM 944 C C . GLY A 1 124 ? 29.506 -6.952 -43.258 1.00 77.31 124 GLY A C 1
ATOM 945 O O . GLY A 1 124 ? 28.596 -7.578 -43.805 1.00 77.31 124 GLY A O 1
ATOM 946 N N . GLN A 1 125 ? 29.712 -7.027 -41.944 1.00 83.50 125 GLN A N 1
ATOM 947 C CA . GLN A 1 125 ? 28.884 -7.787 -41.010 1.00 83.50 125 GLN A CA 1
ATOM 948 C C . GLN A 1 125 ? 27.862 -6.882 -40.309 1.00 83.50 125 GLN A C 1
ATOM 950 O O . GLN A 1 125 ? 28.014 -5.665 -40.165 1.00 83.50 125 GLN A O 1
ATOM 955 N N . CYS A 1 126 ? 26.756 -7.484 -39.878 1.00 84.62 126 CYS A N 1
ATOM 956 C CA . CYS A 1 126 ? 25.732 -6.783 -39.121 1.00 84.62 126 CYS A CA 1
ATOM 957 C C . CYS A 1 126 ? 26.124 -6.684 -37.646 1.00 84.62 126 CYS A C 1
ATOM 959 O O . CYS A 1 126 ? 26.202 -7.693 -36.950 1.00 84.62 126 CYS A O 1
ATOM 961 N N . ARG A 1 127 ? 26.220 -5.467 -37.109 1.00 83.38 127 ARG A N 1
ATOM 962 C CA . ARG A 1 127 ? 26.516 -5.207 -35.688 1.00 83.38 127 ARG A CA 1
ATOM 963 C C . ARG A 1 127 ? 25.524 -5.846 -34.704 1.00 83.38 127 ARG A C 1
ATOM 965 O O . ARG A 1 127 ? 25.847 -6.015 -33.533 1.00 83.38 127 ARG A O 1
ATOM 972 N N . ARG A 1 128 ? 24.306 -6.181 -35.148 1.00 80.31 128 ARG A N 1
ATOM 973 C CA . ARG A 1 128 ? 23.250 -6.782 -34.311 1.00 80.31 128 ARG A CA 1
ATOM 974 C C . ARG A 1 128 ? 23.295 -8.312 -34.279 1.00 80.31 128 ARG A C 1
ATOM 976 O O . ARG A 1 128 ? 22.910 -8.885 -33.263 1.00 80.31 128 ARG A O 1
ATOM 983 N N . SER A 1 129 ? 23.698 -8.967 -35.369 1.00 76.44 129 SER A N 1
ATOM 984 C CA . SER A 1 129 ? 23.759 -10.437 -35.467 1.00 76.44 129 SER A CA 1
ATOM 985 C C . SER A 1 129 ? 25.185 -10.995 -35.478 1.00 76.44 129 SER A C 1
ATOM 987 O O . SER A 1 129 ? 25.366 -12.168 -35.170 1.00 76.44 129 SER A O 1
ATOM 989 N N . GLY A 1 130 ? 26.182 -10.177 -35.822 1.00 80.12 130 GLY A N 1
ATOM 990 C CA . GLY A 1 130 ? 27.579 -10.570 -36.013 1.00 80.12 130 GLY A CA 1
ATOM 991 C C . GLY A 1 130 ? 27.811 -11.454 -37.240 1.00 80.12 130 GLY A C 1
ATOM 992 O O . GLY A 1 130 ? 28.803 -12.169 -37.279 1.00 80.12 130 GLY A O 1
ATOM 993 N N . GLN A 1 131 ? 26.872 -11.494 -38.188 1.00 80.06 131 GLN A N 1
ATOM 994 C CA . GLN A 1 131 ? 26.938 -12.308 -39.409 1.00 80.06 131 GLN A CA 1
ATOM 995 C C . GLN A 1 131 ? 26.802 -11.417 -40.646 1.00 80.06 131 GLN A C 1
ATOM 997 O O . GLN A 1 131 ? 26.390 -10.257 -40.531 1.00 80.06 131 GLN A O 1
ATOM 1002 N N . ALA A 1 132 ? 27.125 -11.962 -41.821 1.00 81.81 132 ALA A N 1
ATOM 1003 C CA . ALA A 1 132 ? 26.859 -11.295 -43.091 1.00 81.81 132 ALA A CA 1
ATOM 1004 C C . ALA A 1 132 ? 25.362 -10.967 -43.216 1.00 81.81 132 ALA A C 1
ATOM 1006 O O . ALA A 1 132 ? 24.499 -11.719 -42.755 1.00 81.81 132 ALA A O 1
ATOM 1007 N N . CYS A 1 133 ? 25.050 -9.803 -43.783 1.00 80.12 133 CYS A N 1
ATOM 1008 C CA . CYS A 1 133 ? 23.665 -9.404 -43.978 1.00 80.12 133 CYS A CA 1
ATOM 1009 C C . CYS A 1 133 ? 23.103 -10.031 -45.260 1.00 80.12 133 CYS A C 1
ATOM 1011 O O . CYS A 1 133 ? 23.271 -9.461 -46.336 1.00 80.12 133 CYS A O 1
ATOM 1013 N N . ASP A 1 134 ? 22.374 -11.138 -45.132 1.00 71.50 134 ASP A N 1
ATOM 1014 C CA . ASP A 1 134 ? 21.595 -11.705 -46.239 1.00 71.50 134 ASP A CA 1
ATOM 1015 C C . ASP A 1 134 ? 20.269 -10.952 -46.425 1.00 71.50 134 ASP A C 1
ATOM 1017 O O . ASP A 1 134 ? 19.629 -10.513 -45.459 1.00 71.50 134 ASP A O 1
ATOM 1021 N N . ARG A 1 135 ? 19.848 -10.757 -47.680 1.00 68.38 135 ARG A N 1
ATOM 1022 C CA . ARG A 1 135 ? 18.577 -10.098 -48.004 1.00 68.38 135 ARG A CA 1
ATOM 1023 C C . ARG A 1 135 ? 17.466 -11.136 -48.007 1.00 68.38 135 ARG A C 1
ATOM 1025 O O . ARG A 1 135 ? 17.528 -12.115 -48.745 1.00 68.38 135 ARG A O 1
ATOM 1032 N N . VAL A 1 136 ? 16.398 -10.885 -47.249 1.00 62.97 136 VAL A N 1
ATOM 1033 C CA . VAL A 1 136 ? 15.177 -11.692 -47.352 1.00 62.97 136 VAL A CA 1
ATOM 1034 C C . VAL A 1 136 ? 14.590 -11.453 -48.747 1.00 62.97 136 VAL A C 1
ATOM 1036 O O . VAL A 1 136 ? 14.060 -10.376 -49.024 1.00 62.97 136 VAL A O 1
ATOM 1039 N N . GLY A 1 137 ? 14.775 -12.423 -49.642 1.00 58.19 137 GLY A N 1
ATOM 1040 C CA . GLY A 1 137 ? 14.400 -12.339 -51.057 1.00 58.19 137 GLY A CA 1
ATOM 1041 C C . GLY A 1 137 ? 15.380 -13.034 -52.005 1.00 58.19 137 GLY A C 1
ATOM 1042 O O . GLY A 1 137 ? 14.935 -13.558 -53.023 1.00 58.19 137 GLY A O 1
ATOM 1043 N N . ASP A 1 138 ? 16.664 -13.124 -51.646 1.00 54.25 138 ASP A N 1
ATOM 1044 C CA . ASP A 1 138 ? 17.676 -13.743 -52.516 1.00 54.25 138 ASP A CA 1
ATOM 1045 C C . ASP A 1 138 ? 17.533 -15.285 -52.537 1.00 54.25 138 ASP A C 1
ATOM 1047 O O . ASP A 1 138 ? 17.689 -15.919 -53.582 1.00 54.25 138 ASP A O 1
ATOM 1051 N N . ASP A 1 139 ? 17.071 -15.891 -51.435 1.00 50.53 139 ASP A N 1
ATOM 1052 C CA . ASP A 1 139 ? 16.804 -17.338 -51.343 1.00 50.53 139 ASP A CA 1
ATOM 1053 C C . ASP A 1 139 ? 15.600 -17.788 -52.194 1.00 50.53 139 ASP A C 1
ATOM 1055 O O . ASP A 1 139 ? 15.537 -18.925 -52.663 1.00 50.53 139 ASP A O 1
ATOM 1059 N N . ALA A 1 140 ? 14.623 -16.900 -52.411 1.00 45.62 140 ALA A N 1
ATOM 1060 C CA . ALA A 1 140 ? 13.433 -17.204 -53.208 1.00 45.62 140 ALA A CA 1
ATOM 1061 C C . ALA A 1 140 ? 13.712 -17.155 -54.722 1.00 45.62 140 ALA A C 1
ATOM 1063 O O . ALA A 1 140 ? 12.986 -17.780 -55.496 1.00 45.62 140 ALA A O 1
ATOM 1064 N N . GLU A 1 141 ? 14.750 -16.428 -55.142 1.00 41.75 141 GLU A N 1
ATOM 1065 C CA . GLU A 1 141 ? 15.251 -16.408 -56.521 1.00 41.75 141 GLU A CA 1
ATOM 1066 C C . GLU A 1 141 ? 16.169 -17.616 -56.791 1.00 41.75 141 GLU A C 1
ATOM 1068 O O . GLU A 1 141 ? 16.087 -18.232 -57.853 1.00 41.75 141 GLU A O 1
ATOM 1073 N N . ALA A 1 142 ? 16.956 -18.041 -55.793 1.00 43.78 142 ALA A N 1
ATOM 1074 C CA . ALA A 1 142 ? 17.842 -19.206 -55.878 1.00 43.78 142 ALA A CA 1
ATOM 1075 C C . ALA A 1 142 ? 17.112 -20.566 -55.960 1.00 43.78 142 ALA A C 1
ATOM 1077 O O . ALA A 1 142 ? 17.689 -21.528 -56.453 1.00 43.78 142 ALA A O 1
ATOM 1078 N N . LEU A 1 143 ? 15.851 -20.662 -55.515 1.00 46.38 143 LEU A N 1
ATOM 1079 C CA . LEU A 1 143 ? 14.999 -21.854 -55.697 1.00 46.38 143 LEU A CA 1
ATOM 1080 C C . LEU A 1 143 ? 14.176 -21.849 -57.004 1.00 46.38 143 LEU A C 1
ATOM 1082 O O . LEU A 1 143 ? 13.434 -22.800 -57.259 1.00 46.38 143 LEU A O 1
ATOM 1086 N N . ARG A 1 144 ? 14.256 -20.783 -57.811 1.00 45.38 144 ARG A N 1
ATOM 1087 C CA . ARG A 1 144 ? 13.549 -20.646 -59.100 1.00 45.38 144 ARG A CA 1
ATOM 1088 C C . ARG A 1 144 ? 14.452 -20.788 -60.332 1.00 45.38 144 ARG A C 1
ATOM 1090 O O . ARG A 1 144 ? 13.927 -20.752 -61.445 1.00 45.38 144 ARG A O 1
ATOM 1097 N N . SER A 1 145 ? 15.758 -20.972 -60.137 1.00 39.72 145 SER A N 1
ATOM 1098 C CA . SER A 1 145 ? 16.743 -21.339 -61.171 1.00 39.72 145 SER A CA 1
ATOM 1099 C C . SER A 1 145 ? 17.237 -22.764 -60.949 1.00 39.72 145 SER A C 1
ATOM 1101 O O . SER A 1 145 ? 17.608 -23.409 -61.953 1.00 39.72 145 SER A O 1
#